Protein AF-A0A5N5ZA62-F1 (afdb_monomer_lite)

Secondary structure (DSSP, 8-state):
---HHHHHHHHHH--TTHHHHHHHHHHHTT---TTS-PPPHHHHHHHHTTSS--HHHHHHHHHHHHHHHHHHHHHHHHHHHH--

Sequence (84 aa):
MIEAKHREILKKYYSRNYTKDVLENLRKKGIESQQNTSFTPSYIRMVYRGEVSHPEIELAIFEVFKKYKAKHEKLEAEKQALLQ

Structure (mmCIF, N/CA/C/O backbone):
data_AF-A0A5N5ZA62-F1
#
_entry.id   AF-A0A5N5ZA62-F1
#
loop_
_atom_site.group_PDB
_atom_site.id
_atom_site.type_symbol
_atom_site.label_atom_id
_atom_site.label_alt_id
_atom_site.label_comp_id
_atom_site.label_asym_id
_atom_site.label_entity_id
_atom_site.label_seq_id
_atom_site.pdbx_PDB_ins_code
_atom_site.Cartn_x
_atom_site.Cartn_y
_atom_site.Cartn_z
_atom_site.occupancy
_atom_site.B_iso_or_equiv
_atom_site.auth_seq_id
_atom_site.auth_comp_id
_atom_site.auth_asym_id
_atom_site.auth_atom_id
_atom_site.pdbx_PDB_model_num
ATOM 1 N N . MET A 1 1 ? -2.217 2.653 -14.941 1.00 84.00 1 MET A N 1
ATOM 2 C CA . MET A 1 1 ? -1.417 3.793 -14.446 1.00 84.00 1 MET A CA 1
ATOM 3 C C . MET A 1 1 ? -2.190 4.560 -13.378 1.00 84.00 1 MET A C 1
ATOM 5 O O . MET A 1 1 ? -3.394 4.753 -13.518 1.00 84.00 1 MET A O 1
ATOM 9 N N . ILE A 1 2 ? -1.519 5.028 -12.320 1.00 86.81 2 ILE A N 1
ATOM 10 C CA . ILE A 1 2 ? -2.153 5.829 -11.260 1.00 86.81 2 ILE A CA 1
ATOM 11 C C . ILE A 1 2 ? -2.312 7.288 -11.715 1.00 86.81 2 ILE A C 1
ATOM 13 O O . ILE A 1 2 ? -1.355 8.056 -11.768 1.00 86.81 2 ILE A O 1
ATOM 17 N N . GLU A 1 3 ? -3.548 7.678 -12.023 1.00 89.88 3 GLU A N 1
ATOM 18 C CA . GLU A 1 3 ? -3.903 9.062 -12.367 1.00 89.88 3 GLU A CA 1
ATOM 19 C C . GLU A 1 3 ? -3.844 10.047 -11.183 1.00 89.88 3 GLU A C 1
ATOM 21 O O . GLU A 1 3 ? -3.950 9.675 -10.011 1.00 89.88 3 GLU A O 1
ATOM 26 N N . ALA A 1 4 ? -3.791 11.347 -11.501 1.00 88.88 4 ALA A N 1
ATOM 27 C CA . ALA A 1 4 ? -3.777 12.434 -10.522 1.00 88.88 4 ALA A CA 1
ATOM 28 C C . ALA A 1 4 ? -4.943 12.378 -9.520 1.00 88.88 4 ALA A C 1
ATOM 30 O O . ALA A 1 4 ? -4.712 12.503 -8.318 1.00 88.88 4 ALA A O 1
ATOM 31 N N . LYS A 1 5 ? -6.165 12.106 -9.997 1.00 88.88 5 LYS A N 1
ATOM 32 C CA . LYS A 1 5 ? -7.369 11.989 -9.156 1.00 88.88 5 LYS A CA 1
ATOM 33 C C . LYS A 1 5 ? -7.252 10.882 -8.104 1.00 88.88 5 LYS A C 1
ATOM 35 O O . LYS A 1 5 ? -7.704 11.049 -6.976 1.00 88.88 5 LYS A O 1
ATOM 40 N N . HIS A 1 6 ? -6.601 9.769 -8.450 1.00 87.75 6 HIS A N 1
ATOM 41 C CA . HIS A 1 6 ? -6.369 8.677 -7.511 1.00 87.75 6 HIS A CA 1
ATOM 42 C C . HIS A 1 6 ? -5.389 9.117 -6.422 1.00 87.75 6 HIS A C 1
ATOM 44 O O . HIS A 1 6 ? -5.646 8.883 -5.246 1.00 87.75 6 HIS A O 1
ATOM 50 N N . ARG A 1 7 ? -4.309 9.824 -6.780 1.00 89.81 7 ARG A N 1
ATOM 51 C CA . ARG A 1 7 ? -3.301 10.305 -5.816 1.00 89.81 7 ARG A CA 1
ATOM 52 C C . ARG A 1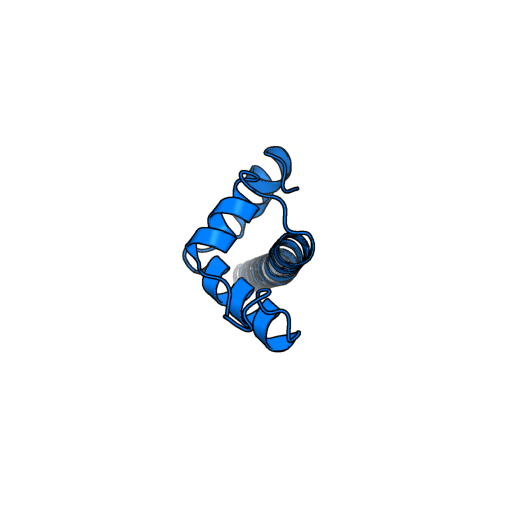 7 ? -3.884 11.245 -4.765 1.00 89.81 7 ARG A C 1
ATOM 54 O O . ARG A 1 7 ? -3.519 11.126 -3.600 1.00 89.81 7 ARG A O 1
ATOM 61 N N . GLU A 1 8 ? -4.801 12.128 -5.151 1.00 89.31 8 GLU A N 1
ATOM 62 C CA . GLU A 1 8 ? -5.476 13.035 -4.211 1.00 89.31 8 GLU A CA 1
ATOM 63 C C . GLU A 1 8 ? -6.267 12.275 -3.140 1.00 89.31 8 GLU A C 1
ATOM 65 O O . GLU A 1 8 ? -6.294 12.669 -1.975 1.00 89.31 8 GLU A O 1
ATOM 70 N N . ILE A 1 9 ? -6.869 11.143 -3.511 1.00 88.00 9 ILE A N 1
ATOM 71 C CA . ILE A 1 9 ? -7.563 10.261 -2.570 1.00 88.00 9 ILE A CA 1
ATOM 72 C C . ILE A 1 9 ? -6.542 9.494 -1.728 1.00 88.00 9 ILE A C 1
ATOM 74 O O . ILE A 1 9 ? -6.617 9.513 -0.503 1.00 88.00 9 ILE A O 1
ATOM 78 N N . LEU A 1 10 ? -5.563 8.854 -2.369 1.00 88.31 10 LEU A N 1
ATOM 79 C CA . LEU A 1 10 ? -4.552 8.022 -1.712 1.00 88.31 10 LEU A CA 1
ATOM 80 C C . LEU A 1 10 ? -3.753 8.803 -0.653 1.00 88.31 10 LEU A C 1
ATOM 82 O O . LEU A 1 10 ? -3.536 8.307 0.453 1.00 88.31 10 LEU A O 1
ATOM 86 N N . LYS A 1 11 ? -3.380 10.054 -0.952 1.00 87.69 11 LYS A N 1
ATOM 87 C CA . LYS A 1 11 ? -2.619 10.941 -0.057 1.00 87.69 11 LYS A CA 1
ATOM 88 C C . LYS A 1 11 ? -3.327 11.216 1.273 1.00 87.69 11 LYS A C 1
ATOM 90 O O . LYS A 1 11 ? -2.646 11.461 2.262 1.00 87.69 11 LYS A O 1
ATOM 95 N N . LYS A 1 12 ? -4.663 11.154 1.321 1.00 86.50 12 LYS A N 1
ATOM 96 C CA . LYS A 1 12 ? -5.431 11.354 2.564 1.00 86.50 12 LYS A CA 1
ATOM 97 C C . LYS A 1 12 ? -5.246 10.217 3.568 1.00 86.50 12 LYS A C 1
ATOM 99 O O . LYS A 1 12 ? -5.414 10.438 4.759 1.00 86.50 12 LYS A O 1
ATOM 104 N N . TYR A 1 13 ? -4.912 9.018 3.090 1.00 84.31 13 TYR A N 1
ATOM 105 C CA . TYR A 1 13 ? -4.857 7.807 3.912 1.00 84.31 13 TYR A CA 1
ATOM 106 C C . TYR A 1 13 ? -3.441 7.246 4.055 1.00 84.31 13 TYR A C 1
ATOM 108 O O . TYR A 1 13 ? -3.150 6.551 5.029 1.00 84.31 13 TYR A O 1
ATOM 116 N N . TYR A 1 14 ? -2.549 7.512 3.099 1.00 85.25 14 TYR A N 1
ATOM 117 C CA . TYR A 1 14 ? -1.182 7.018 3.178 1.00 85.25 14 TYR A CA 1
ATOM 118 C C . TYR A 1 14 ? -0.324 7.793 4.169 1.00 85.25 14 TYR A C 1
ATOM 120 O O . TYR A 1 14 ? -0.149 9.006 4.081 1.00 85.25 14 TYR A O 1
ATOM 128 N N . SER A 1 15 ? 0.298 7.035 5.071 1.00 74.69 15 SER A N 1
ATOM 129 C CA . SER A 1 15 ? 1.360 7.519 5.946 1.00 74.69 15 SER A CA 1
ATOM 130 C C . SER A 1 15 ? 2.708 7.578 5.212 1.00 74.69 15 SER A C 1
ATOM 132 O O . SER A 1 15 ? 2.881 7.011 4.130 1.00 74.69 15 SER A O 1
ATOM 134 N N . ARG A 1 16 ? 3.717 8.199 5.838 1.00 75.12 16 ARG A N 1
ATOM 135 C CA . ARG A 1 16 ? 5.092 8.333 5.309 1.00 75.12 16 ARG A CA 1
ATOM 136 C C . ARG A 1 16 ? 5.751 6.992 4.924 1.00 75.12 16 ARG A C 1
ATOM 138 O O . ARG A 1 16 ? 6.716 6.997 4.166 1.00 75.12 16 ARG A O 1
ATOM 145 N N . ASN A 1 17 ? 5.228 5.866 5.421 1.00 84.81 17 ASN A N 1
ATOM 146 C CA . ASN A 1 17 ? 5.806 4.530 5.272 1.00 84.81 17 ASN A CA 1
ATOM 147 C C . ASN A 1 17 ? 5.050 3.594 4.314 1.00 84.81 17 ASN A C 1
ATOM 149 O O . ASN A 1 17 ? 5.457 2.440 4.200 1.00 84.81 17 ASN A O 1
ATOM 153 N N . TYR A 1 18 ? 4.023 4.056 3.587 1.00 89.06 18 TYR A N 1
ATOM 154 C CA . TYR A 1 18 ? 3.211 3.184 2.717 1.00 89.06 18 TYR A CA 1
ATOM 155 C C . TYR A 1 18 ? 4.043 2.367 1.710 1.00 89.06 18 TYR A C 1
ATOM 157 O O . TYR A 1 18 ? 3.690 1.241 1.376 1.00 89.06 18 TYR A O 1
ATOM 165 N N . THR A 1 19 ? 5.186 2.895 1.254 1.00 92.25 19 THR A N 1
ATOM 166 C CA . THR A 1 19 ? 6.084 2.183 0.335 1.00 92.25 19 THR A CA 1
ATOM 167 C C . THR A 1 19 ? 6.628 0.889 0.936 1.00 92.25 19 THR A C 1
ATOM 169 O O . THR A 1 19 ? 6.847 -0.063 0.198 1.00 92.25 19 THR A O 1
ATOM 172 N N . LYS A 1 20 ? 6.840 0.828 2.259 1.00 91.50 20 LYS A N 1
ATOM 173 C CA . LYS A 1 20 ? 7.273 -0.403 2.940 1.00 91.50 20 LYS A CA 1
ATOM 174 C C . LYS A 1 20 ? 6.173 -1.462 2.898 1.00 91.50 20 LYS A C 1
ATOM 176 O O . LYS A 1 20 ? 6.460 -2.608 2.575 1.00 91.50 20 LYS A O 1
ATOM 181 N N . ASP A 1 21 ? 4.926 -1.062 3.141 1.00 91.75 21 ASP A N 1
ATOM 182 C CA . ASP A 1 21 ? 3.774 -1.971 3.102 1.00 91.75 21 ASP A CA 1
ATOM 183 C C . ASP A 1 21 ? 3.512 -2.501 1.688 1.00 91.75 21 ASP A C 1
ATOM 185 O O . ASP A 1 21 ? 3.147 -3.662 1.514 1.00 91.75 21 ASP A O 1
ATOM 189 N N . VAL A 1 22 ? 3.726 -1.664 0.666 1.00 92.88 22 VAL A N 1
ATOM 190 C CA . VAL A 1 22 ? 3.624 -2.080 -0.741 1.00 92.88 22 VAL A CA 1
ATOM 191 C C . VAL A 1 22 ? 4.696 -3.112 -1.074 1.00 92.88 22 VAL A C 1
ATOM 193 O O . VAL A 1 22 ? 4.373 -4.151 -1.642 1.00 92.88 22 VAL A O 1
ATOM 196 N N . LEU A 1 23 ? 5.949 -2.872 -0.679 1.00 92.38 23 LEU A N 1
ATOM 197 C CA . LEU A 1 23 ? 7.036 -3.831 -0.892 1.00 92.38 23 LEU A CA 1
ATOM 198 C C . LEU A 1 23 ? 6.796 -5.151 -0.161 1.00 92.38 23 LEU A C 1
ATOM 200 O O . LEU A 1 23 ? 7.032 -6.217 -0.723 1.00 92.38 23 LEU A O 1
ATOM 204 N N . GLU A 1 24 ? 6.285 -5.099 1.068 1.00 91.50 24 GLU A N 1
ATOM 205 C CA . GLU A 1 24 ? 5.921 -6.307 1.801 1.00 91.50 24 GLU A CA 1
ATOM 206 C C . GLU A 1 24 ? 4.787 -7.074 1.105 1.00 91.50 24 GLU A C 1
ATOM 208 O O . GLU A 1 24 ? 4.845 -8.301 1.030 1.00 91.50 24 GLU A O 1
ATOM 213 N N . ASN A 1 25 ? 3.778 -6.370 0.579 1.00 91.81 25 ASN A N 1
ATOM 214 C CA . ASN A 1 25 ? 2.685 -6.981 -0.178 1.00 91.81 25 ASN A CA 1
ATOM 215 C C . ASN A 1 25 ? 3.209 -7.682 -1.443 1.00 91.81 25 ASN A C 1
ATOM 217 O O . ASN A 1 25 ? 2.918 -8.856 -1.652 1.00 91.81 25 ASN A O 1
ATOM 221 N N . LEU A 1 26 ? 4.055 -7.006 -2.225 1.00 91.06 26 LEU A N 1
ATOM 222 C CA . LEU A 1 26 ? 4.685 -7.580 -3.420 1.00 91.06 26 LEU A CA 1
ATOM 223 C C . LEU A 1 26 ? 5.517 -8.823 -3.079 1.00 91.06 26 LEU A C 1
ATOM 225 O O . LEU A 1 26 ? 5.320 -9.876 -3.682 1.00 91.06 26 LEU A O 1
ATOM 229 N N . ARG A 1 27 ? 6.353 -8.748 -2.033 1.00 89.56 27 ARG A N 1
ATOM 230 C CA . ARG A 1 27 ? 7.153 -9.887 -1.556 1.00 89.56 27 ARG A CA 1
ATOM 231 C C . ARG A 1 27 ? 6.282 -11.068 -1.129 1.00 89.56 27 ARG A C 1
ATOM 233 O O . ARG A 1 27 ? 6.587 -12.205 -1.461 1.00 89.56 27 ARG A O 1
ATOM 240 N N . LYS A 1 28 ? 5.184 -10.820 -0.406 1.00 88.88 28 LYS A N 1
ATOM 241 C CA . LYS A 1 28 ? 4.232 -11.870 0.012 1.00 88.88 28 LYS A CA 1
ATOM 242 C C . LYS A 1 28 ? 3.564 -12.568 -1.172 1.00 88.88 28 LYS A C 1
ATOM 244 O O . LYS A 1 28 ? 3.163 -13.718 -1.038 1.00 88.88 28 LYS A O 1
ATOM 249 N N . LYS A 1 29 ? 3.441 -11.877 -2.303 1.00 87.44 29 LYS A N 1
ATOM 250 C CA . LYS A 1 29 ? 2.879 -12.411 -3.544 1.00 87.44 29 LYS A CA 1
ATOM 251 C C . LYS A 1 29 ? 3.922 -13.058 -4.459 1.00 87.44 29 LYS A C 1
ATOM 253 O O . LYS A 1 29 ? 3.545 -13.548 -5.515 1.00 87.44 29 LYS A O 1
ATOM 258 N N . GLY A 1 30 ? 5.203 -13.051 -4.077 1.00 86.50 30 GLY A N 1
ATOM 259 C CA . GLY A 1 30 ? 6.296 -13.521 -4.931 1.00 86.50 30 GLY A CA 1
ATOM 260 C C . GLY A 1 30 ? 6.505 -12.658 -6.179 1.00 86.50 30 GLY A C 1
ATOM 261 O O . GLY A 1 30 ? 7.063 -13.137 -7.159 1.00 86.50 30 GLY A O 1
ATOM 262 N N . ILE A 1 31 ? 6.028 -11.409 -6.165 1.00 85.44 31 ILE A N 1
ATOM 263 C CA . ILE A 1 31 ? 6.176 -10.483 -7.287 1.00 85.44 31 ILE A CA 1
ATOM 264 C C . ILE A 1 31 ? 7.528 -9.785 -7.136 1.00 85.44 31 ILE A C 1
ATOM 266 O O . ILE A 1 31 ? 7.710 -8.928 -6.264 1.00 85.44 31 ILE A O 1
ATOM 270 N N . GLU A 1 32 ? 8.472 -10.168 -7.988 1.00 82.44 32 GLU A N 1
ATOM 271 C CA . GLU A 1 32 ? 9.841 -9.653 -8.025 1.00 82.44 32 GLU A CA 1
ATOM 272 C C . GLU A 1 32 ? 10.137 -8.981 -9.371 1.00 82.44 32 GLU A C 1
ATOM 274 O O . GLU A 1 32 ? 9.393 -9.133 -10.340 1.00 82.44 32 GLU A O 1
ATOM 279 N N . SER A 1 33 ? 11.218 -8.201 -9.444 1.00 75.94 33 SER A N 1
ATOM 280 C CA . SER A 1 33 ? 11.656 -7.647 -10.729 1.00 75.94 33 SER A CA 1
ATOM 281 C C . SER A 1 33 ? 12.225 -8.747 -11.635 1.00 75.94 33 SER A C 1
ATOM 283 O O . SER A 1 33 ? 12.582 -9.826 -11.167 1.00 75.94 33 SER A O 1
ATOM 285 N N . GLN A 1 34 ? 12.390 -8.458 -12.929 1.00 70.62 34 GLN A N 1
ATOM 286 C CA . GLN A 1 34 ? 12.956 -9.386 -13.923 1.00 70.62 34 GLN A CA 1
ATOM 287 C C . GLN A 1 34 ? 14.327 -9.981 -13.542 1.00 70.62 34 GLN A C 1
ATOM 289 O O . GLN A 1 34 ? 14.725 -10.998 -14.100 1.00 70.62 34 GLN A O 1
ATOM 294 N N . GLN A 1 35 ? 15.055 -9.360 -12.610 1.00 75.44 35 GLN A N 1
ATOM 295 C CA . GLN A 1 35 ? 16.337 -9.852 -12.094 1.00 75.44 35 GLN A CA 1
ATOM 296 C C . GLN A 1 35 ? 16.210 -10.605 -10.755 1.00 75.44 35 GLN A C 1
ATOM 298 O O . GLN A 1 35 ? 17.210 -10.759 -10.058 1.00 75.44 35 GLN A O 1
ATOM 303 N N . ASN A 1 36 ? 15.002 -11.025 -10.357 1.00 68.88 36 ASN A N 1
ATOM 304 C CA . ASN A 1 36 ? 14.693 -11.581 -9.027 1.00 68.88 36 ASN A CA 1
ATOM 305 C C . ASN A 1 36 ? 15.143 -10.662 -7.878 1.00 68.88 36 ASN A C 1
ATOM 307 O O . ASN A 1 36 ? 15.577 -11.088 -6.810 1.00 68.88 36 ASN A O 1
ATOM 311 N N . THR A 1 37 ? 15.100 -9.352 -8.120 1.00 75.56 37 THR A N 1
ATOM 312 C CA . THR A 1 37 ? 15.414 -8.334 -7.119 1.00 75.56 37 THR A CA 1
ATOM 313 C C . THR A 1 37 ? 14.130 -7.682 -6.634 1.00 75.56 37 THR A C 1
ATOM 315 O O . THR A 1 37 ? 13.224 -7.383 -7.415 1.00 75.56 37 THR A O 1
ATOM 318 N N . SER A 1 38 ? 14.043 -7.437 -5.325 1.00 79.62 38 SER A N 1
ATOM 319 C CA . SER A 1 38 ? 12.938 -6.669 -4.753 1.00 79.62 38 SER A CA 1
ATOM 320 C C . SER A 1 38 ? 12.906 -5.257 -5.339 1.00 79.62 38 SER A C 1
ATOM 322 O O . SER A 1 38 ? 13.944 -4.608 -5.487 1.00 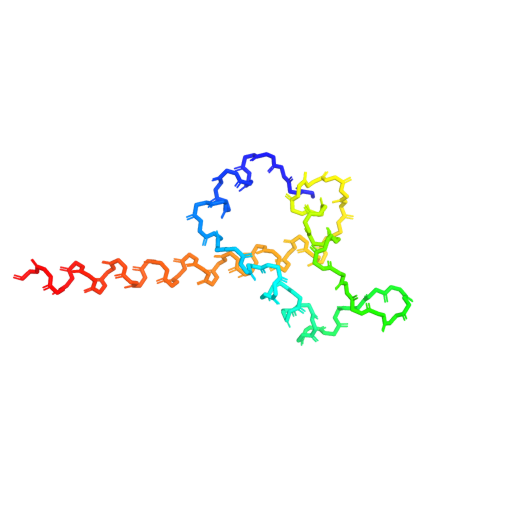79.62 38 SER A O 1
ATOM 324 N N . PHE A 1 39 ? 11.706 -4.749 -5.619 1.00 89.00 39 PHE A N 1
ATOM 325 C CA . PHE A 1 39 ? 11.544 -3.366 -6.058 1.00 89.00 39 PHE A CA 1
ATOM 326 C C . PHE A 1 39 ? 12.066 -2.379 -5.006 1.00 89.00 39 PHE A C 1
ATOM 328 O O . PHE A 1 39 ? 12.049 -2.633 -3.801 1.00 89.00 39 PHE A O 1
ATOM 335 N N . THR A 1 40 ? 12.514 -1.209 -5.458 1.00 91.19 40 THR A N 1
ATOM 336 C CA . THR A 1 40 ? 12.987 -0.160 -4.549 1.00 91.19 40 THR A CA 1
ATOM 337 C C . THR A 1 40 ? 11.840 0.769 -4.143 1.00 91.19 40 THR A C 1
ATOM 339 O O . THR A 1 40 ? 10.934 1.017 -4.944 1.00 91.19 40 THR A O 1
ATOM 342 N N . PRO A 1 41 ? 11.877 1.387 -2.945 1.00 92.19 41 PRO A N 1
ATOM 343 C CA . PRO A 1 41 ? 10.880 2.385 -2.550 1.00 92.19 41 PRO A CA 1
ATOM 344 C C . PRO A 1 41 ? 10.766 3.553 -3.538 1.00 92.19 41 PRO A C 1
ATOM 346 O O . PRO A 1 41 ? 9.694 4.131 -3.702 1.00 92.19 41 PRO A O 1
ATOM 349 N N . SER A 1 42 ? 11.871 3.917 -4.197 1.00 92.69 42 SER A N 1
ATOM 350 C CA . SER A 1 42 ? 11.877 4.946 -5.238 1.00 92.69 42 SER A CA 1
ATOM 351 C C . SER A 1 42 ? 11.074 4.513 -6.459 1.00 92.69 42 SER A C 1
ATOM 353 O O . SER A 1 42 ? 10.254 5.296 -6.924 1.00 92.69 42 SER A O 1
ATOM 355 N N . TYR A 1 43 ? 11.211 3.262 -6.897 1.00 92.50 43 TYR A N 1
ATOM 356 C CA . TYR A 1 43 ? 10.427 2.725 -8.006 1.00 92.50 43 TYR A CA 1
ATOM 357 C C . TYR A 1 43 ? 8.922 2.690 -7.691 1.00 92.50 43 TYR A C 1
ATOM 359 O O . TYR A 1 43 ? 8.111 3.146 -8.494 1.00 92.50 43 TYR A O 1
ATOM 367 N N . ILE A 1 44 ? 8.543 2.289 -6.468 1.00 93.12 44 ILE A N 1
ATOM 368 C CA . ILE A 1 44 ? 7.144 2.375 -6.003 1.00 93.12 44 ILE A CA 1
ATOM 369 C C . ILE A 1 44 ? 6.622 3.814 -6.080 1.00 93.12 44 ILE A C 1
ATOM 371 O O . ILE A 1 44 ? 5.494 4.044 -6.512 1.00 93.12 44 ILE A O 1
ATOM 375 N N . ARG A 1 45 ? 7.437 4.803 -5.688 1.00 93.31 45 ARG A N 1
ATOM 376 C CA . ARG A 1 45 ? 7.058 6.221 -5.770 1.00 93.31 45 ARG A CA 1
ATOM 377 C C . ARG A 1 45 ? 6.877 6.694 -7.209 1.00 93.31 45 ARG A C 1
ATOM 379 O O . ARG A 1 45 ? 5.966 7.480 -7.439 1.00 93.31 45 ARG A O 1
ATOM 386 N N . MET A 1 46 ? 7.690 6.224 -8.153 1.00 93.50 46 MET A N 1
ATOM 387 C CA . MET A 1 46 ? 7.528 6.553 -9.574 1.00 93.50 46 MET A CA 1
ATOM 388 C C . MET A 1 46 ? 6.204 5.995 -10.115 1.00 93.50 46 MET A C 1
ATOM 390 O O . MET A 1 46 ? 5.449 6.730 -10.750 1.00 93.50 46 MET A O 1
ATOM 394 N N . VAL A 1 47 ? 5.862 4.744 -9.773 1.00 93.69 47 VAL A N 1
ATOM 395 C CA . VAL A 1 47 ? 4.561 4.136 -10.121 1.00 93.69 47 VAL A CA 1
ATOM 396 C C . VAL A 1 47 ? 3.402 4.900 -9.474 1.00 93.69 47 VAL A C 1
ATOM 398 O O . VAL A 1 47 ? 2.431 5.250 -10.141 1.00 93.69 47 VAL A O 1
ATOM 401 N N . TYR A 1 48 ? 3.518 5.234 -8.185 1.00 92.81 48 TYR A N 1
ATOM 402 C CA . TYR A 1 48 ? 2.532 6.043 -7.462 1.00 92.81 48 TYR A CA 1
ATOM 403 C C . TYR A 1 48 ? 2.322 7.420 -8.102 1.00 92.81 48 TYR A C 1
ATOM 405 O O . TYR A 1 48 ? 1.201 7.919 -8.167 1.00 92.81 48 TYR A O 1
ATOM 413 N N . ARG A 1 49 ? 3.399 8.043 -8.587 1.00 92.19 49 ARG A N 1
ATOM 414 C CA . ARG A 1 49 ? 3.359 9.310 -9.322 1.00 92.19 49 ARG A CA 1
ATOM 415 C C . ARG A 1 49 ? 2.933 9.137 -10.781 1.00 92.19 49 ARG A C 1
ATOM 417 O O . ARG A 1 49 ? 2.831 10.143 -11.470 1.00 92.19 49 ARG A O 1
ATOM 424 N N . GLY A 1 50 ? 2.650 7.927 -11.255 1.00 90.88 50 GLY A N 1
ATOM 425 C CA . GLY A 1 50 ? 2.296 7.687 -12.653 1.00 90.88 50 GLY A CA 1
ATOM 426 C C . GLY A 1 50 ? 3.409 8.056 -13.639 1.00 90.88 50 GLY A C 1
ATOM 427 O O . 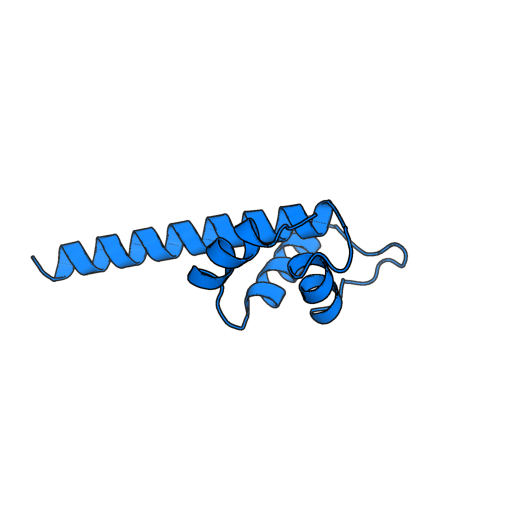GLY A 1 50 ? 3.126 8.242 -14.814 1.00 90.88 50 GLY A O 1
ATOM 428 N N . GLU A 1 51 ? 4.658 8.182 -13.176 1.00 92.00 51 GLU A N 1
ATOM 429 C CA . GLU A 1 51 ? 5.829 8.421 -14.035 1.00 92.00 51 GLU A CA 1
ATOM 430 C C . GLU A 1 51 ? 6.171 7.158 -14.839 1.00 92.00 51 GLU A C 1
ATOM 432 O O . GLU A 1 51 ? 6.658 7.231 -15.962 1.00 92.00 51 GLU A O 1
ATOM 437 N N . VAL A 1 52 ? 5.881 5.989 -14.262 1.00 92.00 52 VAL A N 1
ATOM 438 C CA . VAL A 1 52 ? 6.015 4.673 -14.891 1.00 92.00 52 VAL A CA 1
ATOM 439 C C . VAL A 1 52 ? 4.758 3.853 -14.615 1.00 92.00 52 VAL A C 1
ATOM 441 O O . VAL A 1 52 ? 4.104 4.039 -13.586 1.00 92.00 52 VAL A O 1
ATOM 444 N N . SER A 1 53 ? 4.414 2.939 -15.520 1.00 92.12 53 SER A N 1
ATOM 445 C CA . SER A 1 53 ? 3.314 1.997 -15.303 1.00 92.12 53 SER A CA 1
ATOM 446 C C . SER A 1 53 ? 3.871 0.617 -15.005 1.00 92.12 53 SER A C 1
ATOM 448 O O . SER A 1 53 ? 4.690 0.094 -15.758 1.00 92.12 53 SER A O 1
ATOM 450 N N . HIS A 1 54 ? 3.414 0.032 -13.902 1.00 91.94 54 HIS A N 1
ATOM 451 C CA . HIS A 1 54 ? 3.673 -1.365 -13.591 1.00 91.94 54 HIS A CA 1
ATOM 452 C C . HIS A 1 54 ? 2.431 -1.956 -12.912 1.00 91.94 54 HIS A C 1
ATOM 454 O O . HIS A 1 54 ? 2.212 -1.695 -11.726 1.00 91.94 54 HIS A O 1
ATOM 460 N N . PRO A 1 55 ? 1.603 -2.725 -13.646 1.00 91.88 55 PRO A N 1
ATOM 461 C CA . PRO A 1 55 ? 0.271 -3.133 -13.190 1.00 91.88 55 PRO A CA 1
ATOM 462 C C . PRO A 1 55 ? 0.249 -3.818 -11.821 1.00 91.88 55 PRO A C 1
ATOM 464 O O . PRO A 1 55 ? -0.635 -3.559 -11.008 1.00 91.88 55 PRO A O 1
ATOM 467 N N . GLU A 1 56 ? 1.247 -4.649 -11.534 1.00 91.75 56 GLU A N 1
ATOM 468 C CA . GLU A 1 56 ? 1.343 -5.380 -10.271 1.00 91.75 56 GLU A CA 1
ATOM 469 C C . GLU A 1 56 ? 1.615 -4.457 -9.081 1.00 91.75 56 GLU A C 1
ATOM 471 O O . GLU A 1 56 ? 0.989 -4.584 -8.027 1.00 91.75 56 GLU A O 1
ATOM 476 N N . ILE A 1 57 ? 2.497 -3.473 -9.263 1.00 92.75 57 ILE A N 1
ATOM 477 C CA . ILE A 1 57 ? 2.783 -2.463 -8.241 1.00 92.75 57 ILE A CA 1
ATOM 478 C C . ILE A 1 57 ? 1.586 -1.538 -8.058 1.00 92.75 57 ILE A C 1
ATOM 480 O O . ILE A 1 57 ? 1.241 -1.205 -6.927 1.00 92.75 57 ILE A O 1
ATOM 484 N N . GLU A 1 58 ? 0.926 -1.141 -9.144 1.00 93.94 58 GLU A N 1
ATOM 485 C CA . GLU A 1 58 ? -0.294 -0.335 -9.078 1.00 93.94 58 GLU A CA 1
ATOM 486 C C . GLU A 1 58 ? -1.380 -1.047 -8.261 1.00 93.94 58 GLU A C 1
ATOM 488 O O . GLU A 1 58 ? -1.967 -0.453 -7.354 1.00 93.94 58 GLU A O 1
ATOM 493 N N . LEU A 1 59 ? -1.594 -2.339 -8.517 1.00 93.62 59 LEU A N 1
ATOM 494 C CA . LEU A 1 59 ? -2.540 -3.156 -7.764 1.00 93.62 59 LEU A CA 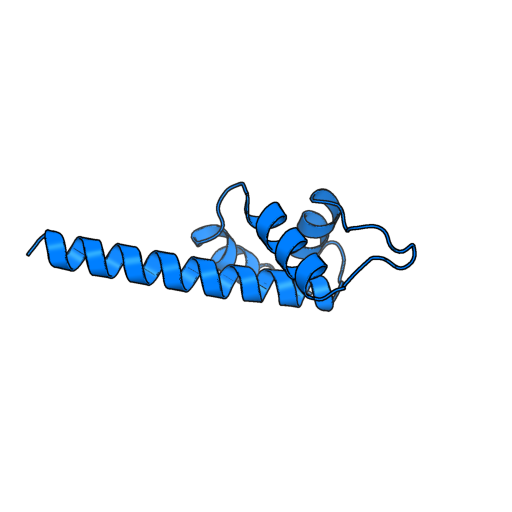1
ATOM 495 C C . LEU A 1 59 ? -2.127 -3.281 -6.292 1.00 93.62 59 LEU A C 1
ATOM 497 O O . LEU A 1 59 ? -2.956 -3.076 -5.404 1.00 93.62 59 LEU A O 1
ATOM 501 N N . ALA A 1 60 ? -0.845 -3.536 -6.014 1.00 93.88 60 ALA A N 1
ATOM 502 C CA . ALA A 1 60 ? -0.332 -3.611 -4.648 1.00 93.88 60 ALA A CA 1
ATOM 503 C C . ALA A 1 60 ? -0.506 -2.287 -3.881 1.00 93.88 60 ALA A C 1
ATOM 505 O O . ALA A 1 60 ? -0.845 -2.306 -2.695 1.00 93.88 60 ALA A O 1
ATOM 506 N N . ILE A 1 61 ? -0.336 -1.138 -4.548 1.00 93.44 61 ILE A N 1
ATOM 507 C CA . ILE A 1 61 ? -0.635 0.191 -3.998 1.00 93.44 61 ILE A CA 1
ATOM 508 C C . ILE A 1 61 ? -2.116 0.242 -3.585 1.00 93.44 61 ILE A C 1
ATOM 510 O O . ILE A 1 61 ? -2.415 0.444 -2.403 1.00 93.44 61 ILE A O 1
ATOM 514 N N . PHE A 1 62 ? -3.057 -0.036 -4.491 1.00 93.25 62 PHE A N 1
ATOM 515 C CA . PHE A 1 62 ? -4.491 0.010 -4.165 1.00 93.25 62 PHE A CA 1
ATOM 516 C C . PHE A 1 62 ? -4.916 -0.974 -3.063 1.00 93.25 62 PHE A C 1
ATOM 518 O O . PHE A 1 62 ? -5.777 -0.658 -2.238 1.00 93.25 62 PHE A O 1
ATOM 525 N N . GLU A 1 63 ? -4.297 -2.146 -2.970 1.00 92.25 63 GLU A N 1
ATOM 526 C CA . GLU A 1 63 ? -4.568 -3.078 -1.872 1.00 92.25 63 GLU A CA 1
ATOM 527 C C . GLU A 1 63 ? -4.088 -2.559 -0.520 1.00 92.25 63 GLU A C 1
ATOM 529 O O . GLU A 1 63 ? -4.800 -2.669 0.482 1.00 92.25 63 GLU A O 1
ATOM 534 N N . VAL A 1 64 ? -2.889 -1.974 -0.479 1.00 91.81 64 VAL A N 1
ATOM 535 C CA . VAL A 1 64 ? -2.390 -1.313 0.728 1.00 91.81 64 VAL A CA 1
ATOM 536 C C . VAL A 1 64 ? -3.346 -0.186 1.109 1.00 91.81 64 VAL A C 1
ATOM 538 O O . VAL A 1 64 ? -3.745 -0.093 2.267 1.00 91.81 64 VAL A O 1
ATOM 541 N N . PHE A 1 65 ? -3.825 0.598 0.141 1.00 92.19 65 PHE A N 1
ATOM 542 C CA . PHE A 1 65 ? -4.820 1.640 0.393 1.00 92.19 65 PHE A CA 1
ATOM 543 C C . PHE A 1 65 ? -6.092 1.103 1.052 1.00 92.19 65 PHE A C 1
ATOM 545 O O . PHE A 1 65 ? -6.545 1.673 2.043 1.00 92.19 65 PHE A O 1
ATOM 552 N N . LYS A 1 66 ? -6.636 -0.019 0.566 1.00 90.50 66 LYS A N 1
ATOM 553 C CA . LYS A 1 66 ? -7.821 -0.653 1.162 1.00 90.50 66 LYS A CA 1
ATOM 554 C C . LYS A 1 66 ? -7.610 -0.976 2.646 1.00 90.50 66 LYS A C 1
ATOM 556 O O . LYS A 1 66 ? -8.507 -0.737 3.452 1.00 90.50 66 LYS A O 1
ATOM 561 N N . LYS A 1 67 ? -6.416 -1.454 3.024 1.00 88.44 67 LYS A N 1
ATOM 562 C CA . LYS A 1 67 ? -6.056 -1.720 4.430 1.00 88.44 67 LYS A CA 1
ATOM 563 C C . LYS A 1 67 ? -5.996 -0.437 5.261 1.00 88.44 67 LYS A C 1
ATOM 565 O O . LYS A 1 67 ? -6.537 -0.399 6.364 1.00 88.44 67 LYS A O 1
ATOM 570 N N . TYR A 1 68 ? -5.366 0.612 4.731 1.00 89.12 68 TYR A N 1
ATOM 571 C CA . TYR A 1 68 ? -5.273 1.911 5.404 1.00 89.12 68 TYR A CA 1
ATOM 572 C C . TYR A 1 68 ? -6.648 2.549 5.605 1.00 89.12 68 TYR A C 1
ATOM 574 O O . TYR A 1 68 ? -6.945 3.011 6.705 1.00 89.12 68 TYR A O 1
ATOM 582 N N . LYS A 1 69 ? -7.501 2.519 4.576 1.00 89.06 69 LYS A N 1
ATOM 583 C CA . LYS A 1 69 ? -8.871 3.028 4.643 1.00 89.06 69 LYS A CA 1
ATOM 584 C C . LYS A 1 69 ? -9.675 2.319 5.735 1.00 89.06 69 LYS A C 1
ATOM 586 O O . LYS A 1 69 ? -10.198 2.992 6.614 1.00 89.06 69 LYS A O 1
ATOM 591 N N . ALA A 1 70 ? -9.676 0.984 5.744 1.00 88.06 70 ALA A N 1
ATOM 592 C CA . ALA A 1 70 ? -10.390 0.204 6.756 1.00 88.06 70 ALA A CA 1
ATOM 593 C C . ALA A 1 70 ? -9.885 0.482 8.184 1.00 88.06 70 ALA A C 1
ATOM 595 O O . ALA A 1 70 ? -10.678 0.587 9.116 1.00 88.06 70 ALA A O 1
ATOM 596 N N . LYS A 1 71 ? -8.566 0.645 8.369 1.00 87.06 71 LYS A N 1
ATOM 597 C CA . LYS A 1 71 ? -7.990 1.008 9.673 1.00 87.06 71 LYS A CA 1
ATOM 598 C C . LYS A 1 71 ? -8.441 2.397 10.125 1.00 87.06 71 LYS A C 1
ATOM 600 O O . LYS A 1 71 ? -8.750 2.575 11.298 1.00 87.06 71 LYS A O 1
ATOM 605 N N . HIS A 1 72 ? -8.480 3.363 9.210 1.00 86.69 72 HIS A N 1
ATOM 606 C CA . HIS A 1 72 ? -8.955 4.713 9.503 1.00 86.69 72 HIS A CA 1
ATOM 607 C C . HIS A 1 72 ? -10.434 4.722 9.890 1.00 86.69 72 HIS A C 1
ATOM 609 O O . HIS A 1 72 ? -10.787 5.309 10.903 1.00 86.69 72 HIS A O 1
ATOM 615 N N . GLU A 1 73 ? -11.280 4.035 9.121 1.00 88.62 73 GLU A N 1
ATOM 616 C CA . GLU A 1 73 ? -12.717 3.925 9.401 1.00 88.62 73 GLU A CA 1
ATOM 617 C C . GLU A 1 73 ? -12.974 3.255 10.755 1.00 88.62 73 GLU A C 1
ATOM 619 O O . GLU A 1 73 ? -13.804 3.732 11.525 1.00 88.62 73 GLU A O 1
ATOM 624 N N . LYS A 1 74 ? -12.209 2.207 11.090 1.00 88.44 74 LYS A N 1
ATOM 625 C CA . LYS A 1 74 ? -12.304 1.550 12.397 1.00 88.44 74 LYS A CA 1
ATOM 626 C C . LYS A 1 74 ? -11.915 2.488 13.545 1.00 88.44 74 LYS A C 1
ATOM 628 O O . LYS A 1 74 ? -12.655 2.581 14.515 1.00 88.44 74 LYS A O 1
ATOM 633 N N . LEU A 1 75 ? -10.796 3.203 13.415 1.00 86.69 75 LEU A N 1
ATOM 634 C CA . LEU A 1 75 ? -10.339 4.150 14.438 1.00 86.69 75 LEU A CA 1
ATOM 635 C C . LEU A 1 75 ? -11.333 5.296 14.648 1.00 86.69 75 LEU A C 1
ATOM 637 O O . LEU A 1 75 ? -11.554 5.716 15.778 1.00 86.69 75 LEU A O 1
ATOM 641 N N . GLU A 1 76 ? -11.929 5.811 13.573 1.00 86.75 76 GLU A N 1
ATOM 642 C CA . GLU A 1 76 ? -12.942 6.863 13.676 1.00 86.75 76 GLU A CA 1
ATOM 643 C C . GLU A 1 76 ? -14.225 6.34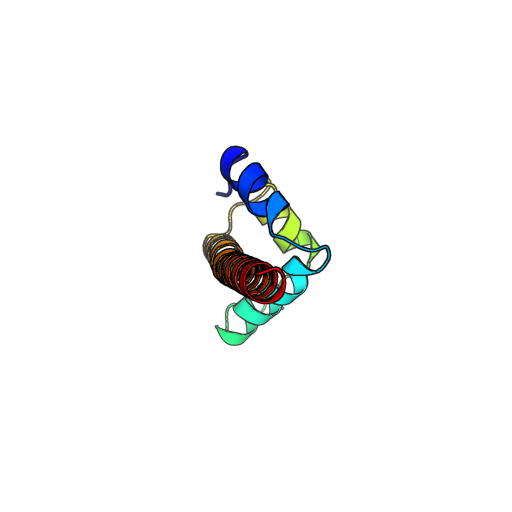8 14.341 1.00 86.75 76 GLU A C 1
ATOM 645 O O . GLU A 1 76 ? -14.763 7.028 15.211 1.00 86.75 76 GLU A O 1
ATOM 650 N N . ALA A 1 77 ? -14.668 5.128 14.023 1.00 88.25 77 ALA A N 1
ATOM 651 C CA . ALA A 1 77 ? -15.797 4.502 14.710 1.00 88.25 77 ALA A CA 1
ATOM 652 C C . ALA A 1 77 ? -15.521 4.286 16.212 1.00 88.25 77 ALA A C 1
ATOM 654 O O . ALA A 1 77 ? -16.372 4.595 17.043 1.00 88.25 77 ALA A O 1
ATOM 655 N N . GLU A 1 78 ? -14.321 3.815 16.571 1.00 89.88 78 GLU A N 1
ATOM 656 C CA . GLU A 1 78 ? -13.902 3.626 17.968 1.00 89.88 78 GLU A CA 1
ATOM 657 C C . GLU A 1 78 ? -13.852 4.957 18.737 1.00 89.88 78 GLU A C 1
ATOM 659 O O . GLU A 1 78 ? -14.314 5.027 19.873 1.00 89.88 78 GLU A O 1
ATOM 664 N N . LYS A 1 79 ? -13.356 6.039 18.121 1.00 84.62 79 LYS A N 1
ATOM 665 C CA . LYS A 1 79 ? -13.366 7.377 18.740 1.00 84.62 79 LYS A CA 1
ATOM 666 C C . LYS A 1 79 ? -14.776 7.905 18.979 1.00 84.62 79 LYS A C 1
ATOM 668 O O . LYS A 1 79 ? -15.026 8.474 20.035 1.00 84.62 79 LYS A O 1
ATOM 673 N N . GLN A 1 80 ? -15.674 7.745 18.007 1.00 84.38 80 GLN A N 1
ATOM 674 C CA . GLN A 1 80 ? -17.065 8.187 18.139 1.00 84.38 80 GLN A CA 1
ATOM 675 C C . GLN A 1 80 ? -17.776 7.432 19.266 1.00 84.38 80 GLN A C 1
ATOM 677 O O . GLN A 1 80 ? -18.4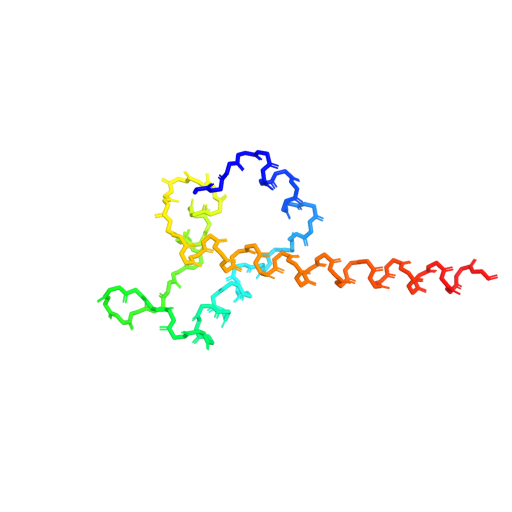87 8.049 20.047 1.00 84.38 80 GLN A O 1
ATOM 682 N N . ALA A 1 81 ? -17.520 6.128 19.408 1.00 85.25 81 ALA A N 1
ATOM 683 C CA . ALA A 1 81 ? -18.076 5.320 20.493 1.00 85.25 81 ALA A CA 1
ATOM 684 C C . ALA A 1 81 ? -17.529 5.686 21.889 1.00 85.25 81 ALA A C 1
ATOM 686 O O . ALA A 1 81 ? -18.212 5.456 22.879 1.00 85.25 81 ALA A O 1
ATOM 687 N N . LEU A 1 82 ? -16.312 6.237 21.984 1.00 79.31 82 LEU A N 1
ATOM 688 C CA . LEU A 1 82 ? -15.693 6.667 23.250 1.00 79.31 82 LEU A CA 1
ATOM 689 C C . LEU A 1 82 ? -16.085 8.089 23.690 1.00 79.31 82 LEU A C 1
ATOM 691 O O . LEU A 1 82 ? -15.834 8.454 24.835 1.00 79.31 82 LEU A O 1
ATOM 695 N N . LEU A 1 83 ? -16.623 8.905 22.779 1.00 74.12 83 LEU A N 1
ATOM 696 C CA . LEU A 1 83 ? -17.031 10.295 23.027 1.00 74.12 83 LEU A CA 1
ATOM 697 C C . LEU A 1 83 ? -18.552 10.453 23.230 1.00 74.12 83 LEU A C 1
ATOM 699 O O . LEU A 1 83 ? -19.027 11.586 23.327 1.00 74.12 83 LEU A O 1
ATOM 703 N N . GLN A 1 84 ? -19.295 9.342 23.270 1.00 54.78 84 GLN A N 1
ATOM 704 C CA . GLN A 1 84 ? -20.712 9.264 23.652 1.00 54.78 84 GLN A CA 1
ATOM 705 C C . GLN A 1 84 ? -20.854 8.925 25.135 1.00 54.78 84 GLN A C 1
ATOM 707 O O . GLN A 1 84 ? -21.806 9.458 25.747 1.00 54.78 84 GLN A O 1
#

Radius of gyration: 14.67 Å; chains: 1; bounding box: 37×27×39 Å

Foldseek 3Di:
DADPVNLVVLVVQDDPCLLVQLQVLCVVVCNAPPVNHGDDSVVLVCCNVVVDPDPSSVVSSVVSSVVSVVVVVVVVVVVVVVVD

pLDDT: mean 87.58, std 6.67, range [54.78, 93.94]